Protein AF-A0A2V2YSK9-F1 (afdb_monomer)

Organism: NCBI:txid375489

pLDDT: mean 73.35, std 9.32, range [45.59, 85.12]

Solvent-accessible surface area (backbone atoms only — not comparable to full-atom values): 6479 Å² total; per-residue (Å²): 129,90,75,75,86,49,73,65,56,56,49,60,78,44,64,92,47,99,68,85,52,74,68,59,57,39,51,49,43,30,73,65,68,69,43,91,70,82,85,70,73,81,68,65,88,80,69,65,49,73,69,55,46,51,52,50,52,52,57,51,69,68,33,67,66,52,49,51,51,53,52,48,52,52,52,36,41,76,70,70,50,76,85,84,66,94,57,62,68,64,52,53,50,53,54,49,53,68,62,65,78,108

Radius of gyration: 27.4 Å; Cα contacts (8 Å, |Δi|>4): 31; chains: 1; bounding box: 59×22×69 Å

Structure (mmCIF, N/CA/C/O backbone):
data_AF-A0A2V2YSK9-F1
#
_entry.id   AF-A0A2V2YSK9-F1
#
loop_
_atom_site.group_PDB
_atom_site.id
_atom_site.type_symbol
_atom_site.label_atom_id
_atom_site.label_alt_id
_atom_site.label_comp_id
_atom_site.label_asym_id
_atom_site.label_entity_id
_atom_site.label_seq_id
_atom_site.pdbx_PDB_ins_code
_atom_site.Cartn_x
_atom_site.Cartn_y
_atom_site.Cartn_z
_atom_site.occupancy
_atom_site.B_iso_or_equiv
_atom_site.auth_seq_id
_atom_site.auth_comp_id
_atom_site.auth_asym_id
_atom_site.auth_atom_id
_atom_site.pdbx_PDB_model_num
ATOM 1 N N . MET A 1 1 ? -20.444 -13.235 38.843 1.00 45.59 1 MET A N 1
ATOM 2 C CA . MET A 1 1 ? -21.803 -13.151 38.268 1.00 45.59 1 MET A CA 1
ATOM 3 C C . MET A 1 1 ? -21.635 -12.989 36.773 1.00 45.59 1 MET A C 1
ATOM 5 O O . MET A 1 1 ? -20.849 -12.140 36.379 1.00 45.59 1 MET A O 1
ATOM 9 N N . VAL A 1 2 ? -22.273 -13.828 35.957 1.00 49.22 2 VAL A N 1
ATOM 10 C CA . VAL A 1 2 ? -22.332 -13.591 34.509 1.00 49.22 2 VAL A CA 1
ATOM 11 C C . VAL A 1 2 ? -23.298 -12.424 34.327 1.00 49.22 2 VAL A C 1
ATOM 13 O O . VAL A 1 2 ? -24.495 -12.596 34.536 1.00 49.22 2 VAL A O 1
ATOM 16 N N . MET A 1 3 ? -22.773 -11.227 34.068 1.00 60.97 3 MET A N 1
ATOM 17 C CA . MET A 1 3 ? -23.592 -10.070 33.706 1.00 60.97 3 MET A CA 1
ATOM 18 C C . MET A 1 3 ? -24.137 -10.358 32.305 1.00 60.97 3 MET A C 1
ATOM 20 O O . MET A 1 3 ? -23.376 -10.392 31.346 1.00 60.97 3 MET A O 1
ATOM 24 N N . SER A 1 4 ? -25.418 -10.694 32.188 1.00 66.38 4 SER A N 1
ATOM 25 C CA . SER A 1 4 ? -26.083 -10.918 30.902 1.00 66.38 4 SER A CA 1
ATOM 26 C C . SER A 1 4 ? -26.931 -9.704 30.573 1.00 66.38 4 SER A C 1
ATOM 28 O O . SER A 1 4 ? -27.798 -9.350 31.365 1.00 66.38 4 SER A O 1
ATOM 30 N N . LEU A 1 5 ? -26.708 -9.101 29.410 1.00 76.62 5 LEU A N 1
ATOM 31 C CA . LEU A 1 5 ? -27.522 -7.994 28.927 1.00 76.62 5 LEU A CA 1
ATOM 32 C C . LEU A 1 5 ? -28.836 -8.536 28.343 1.00 76.62 5 LEU A C 1
ATOM 34 O O . LEU A 1 5 ? -28.815 -9.387 27.447 1.00 76.62 5 LEU A O 1
ATOM 38 N N . SER A 1 6 ? -29.981 -8.074 28.843 1.00 80.44 6 SER A N 1
ATOM 39 C CA . SER A 1 6 ? -31.283 -8.450 28.290 1.00 80.44 6 SER A CA 1
ATOM 40 C C . SER A 1 6 ? -31.602 -7.667 27.011 1.00 80.44 6 SER A C 1
ATOM 42 O O . SER A 1 6 ? -31.115 -6.560 26.782 1.00 80.44 6 SER A O 1
ATOM 44 N N . LYS A 1 7 ? -32.483 -8.225 26.169 1.00 74.94 7 LYS A N 1
ATOM 45 C CA . L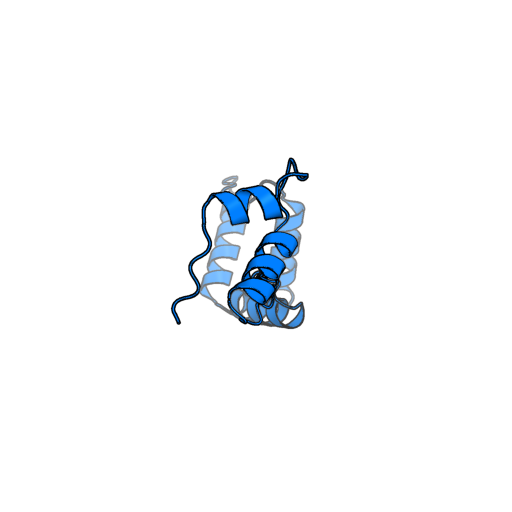YS A 1 7 ? -32.937 -7.561 24.935 1.00 74.94 7 LYS A CA 1
ATOM 46 C C . LYS A 1 7 ? -33.559 -6.185 25.213 1.00 74.94 7 LYS A C 1
ATOM 48 O O . LYS A 1 7 ? -33.358 -5.258 24.442 1.00 74.94 7 LYS A O 1
ATOM 53 N N . HIS A 1 8 ? -34.281 -6.058 26.324 1.00 77.94 8 HIS A N 1
ATOM 54 C CA . HIS A 1 8 ? -34.934 -4.814 26.718 1.00 77.94 8 HIS A CA 1
ATOM 55 C C . HIS A 1 8 ? -33.926 -3.739 27.151 1.00 77.94 8 HIS A C 1
ATOM 57 O O . HIS A 1 8 ? -34.099 -2.574 26.810 1.00 77.94 8 HIS A O 1
ATOM 63 N N . GLU A 1 9 ? -32.866 -4.119 27.869 1.00 75.81 9 GLU A N 1
ATOM 64 C CA . GLU A 1 9 ? -31.789 -3.195 28.259 1.00 75.81 9 GLU A CA 1
ATOM 65 C C . GLU A 1 9 ? -31.024 -2.700 27.032 1.00 75.81 9 GLU A C 1
ATOM 67 O O . GLU A 1 9 ? -30.827 -1.500 26.883 1.00 75.81 9 GLU A O 1
ATOM 72 N N . LEU A 1 10 ? -30.709 -3.599 26.094 1.00 77.69 10 LEU A N 1
ATOM 73 C CA . LEU A 1 10 ? -30.102 -3.240 24.811 1.00 77.69 10 LEU A CA 1
ATOM 74 C C . LEU A 1 10 ? -30.980 -2.248 24.023 1.00 77.69 10 LEU A C 1
ATOM 76 O O . LEU A 1 10 ? -30.494 -1.235 23.528 1.00 77.69 10 LEU A O 1
ATOM 80 N N . GLU A 1 11 ? -32.284 -2.521 23.916 1.00 77.75 11 GLU A N 1
ATOM 81 C CA . GLU A 1 11 ? -33.235 -1.644 23.221 1.00 77.75 11 GLU A CA 1
ATOM 82 C C . GLU A 1 11 ? -33.405 -0.291 23.923 1.00 77.75 11 GLU A C 1
ATOM 84 O O . GLU A 1 11 ? -33.605 0.714 23.245 1.00 77.75 11 GLU A O 1
ATOM 89 N N . GLN A 1 12 ? -33.301 -0.235 25.255 1.00 77.56 12 GLN A N 1
ATOM 90 C CA . GLN A 1 12 ? -33.299 1.023 26.003 1.00 77.56 12 GLN A CA 1
ATOM 91 C C . GLN A 1 12 ? -32.020 1.830 25.776 1.00 77.56 12 GLN A C 1
ATOM 93 O O . GLN A 1 12 ? -32.114 3.037 25.563 1.00 77.56 12 GLN A O 1
ATOM 98 N N . SER A 1 13 ? -30.853 1.183 25.762 1.00 75.25 13 SER A N 1
ATOM 99 C CA . SER A 1 13 ? -29.564 1.850 25.546 1.00 75.25 13 SER A CA 1
ATOM 100 C C . SER A 1 13 ? -29.455 2.523 24.175 1.00 75.25 13 SER A C 1
ATOM 102 O O . SER A 1 13 ? -28.754 3.523 24.043 1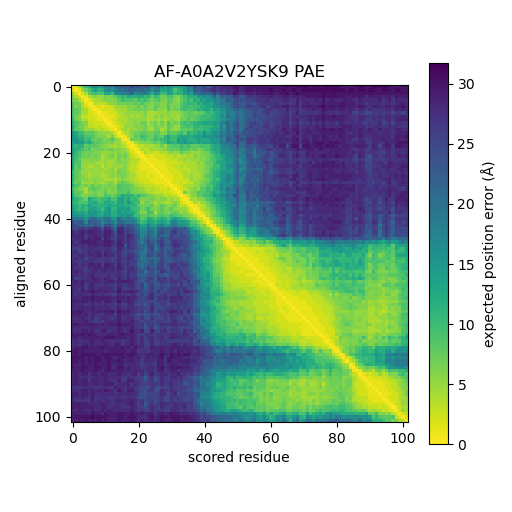.00 75.25 13 SER A O 1
ATOM 104 N N . PHE A 1 14 ? -30.173 2.023 23.163 1.00 79.06 14 PHE A N 1
ATOM 105 C CA . PHE A 1 14 ? -30.140 2.559 21.795 1.00 79.06 14 PHE A CA 1
ATOM 106 C C . PHE A 1 14 ? -31.466 3.179 21.329 1.00 79.06 14 PHE A C 1
ATOM 108 O O . PHE A 1 14 ? -31.610 3.503 20.151 1.00 79.06 14 PHE A O 1
ATOM 115 N N . LYS A 1 15 ? -32.440 3.366 22.230 1.00 72.75 15 LYS A N 1
ATOM 116 C CA . LYS A 1 15 ? -33.830 3.718 21.885 1.00 72.75 15 LYS A CA 1
ATOM 117 C C . LYS A 1 15 ? -33.976 5.012 21.081 1.00 72.75 15 LYS A C 1
ATOM 119 O O . LYS A 1 15 ? -34.884 5.126 20.261 1.00 72.75 15 LYS A O 1
ATOM 124 N N . ASP A 1 16 ? -33.082 5.967 21.308 1.00 74.81 16 ASP A N 1
ATOM 125 C CA . ASP A 1 16 ? -33.113 7.292 20.686 1.00 74.81 16 ASP A CA 1
ATOM 126 C C . ASP A 1 16 ? -32.196 7.403 19.452 1.00 74.81 16 ASP A C 1
ATOM 128 O O . ASP A 1 16 ? -32.061 8.479 18.866 1.00 74.81 16 ASP A O 1
ATOM 132 N N . LYS A 1 17 ? -31.565 6.297 19.028 1.00 72.75 17 LYS A N 1
ATOM 133 C CA . LYS A 1 17 ? -30.564 6.281 17.954 1.00 72.75 17 LYS A CA 1
ATOM 134 C C . LYS A 1 17 ? -31.013 5.402 16.785 1.00 72.75 17 LYS A C 1
ATOM 136 O O . LYS A 1 17 ? -31.123 4.188 16.895 1.00 72.75 17 LYS A O 1
ATOM 141 N N . SER A 1 18 ? -31.231 6.028 15.625 1.00 71.44 18 SER A N 1
ATOM 142 C CA . SER A 1 18 ? -31.508 5.328 14.354 1.00 71.44 18 SER A CA 1
ATOM 143 C C . SER A 1 18 ? -30.262 4.621 13.790 1.00 71.44 18 SER A C 1
ATOM 145 O O . SER A 1 18 ? -30.363 3.646 13.048 1.00 71.44 18 SER A O 1
ATOM 147 N N . VAL A 1 19 ? -29.072 5.098 14.170 1.00 73.19 19 VAL A N 1
ATOM 148 C CA . VAL A 1 19 ? -27.768 4.518 13.832 1.00 73.19 19 VAL A CA 1
ATOM 149 C C . VAL A 1 19 ? -26.966 4.399 15.123 1.00 73.19 19 VAL A C 1
ATOM 151 O O . VAL A 1 19 ? -26.835 5.381 15.850 1.00 73.19 19 VAL A O 1
ATOM 154 N N . VAL A 1 20 ? -26.455 3.202 15.409 1.00 76.81 20 VAL A N 1
ATOM 155 C CA . VAL A 1 20 ? -25.609 2.935 16.579 1.00 76.81 20 VAL A CA 1
ATOM 156 C C . VAL A 1 20 ? -24.152 3.133 16.183 1.00 76.81 20 VAL A C 1
ATOM 158 O O . VAL A 1 20 ? -23.662 2.452 15.278 1.00 76.81 20 VAL A O 1
ATOM 161 N N . GLU A 1 21 ? -23.460 4.060 16.842 1.00 78.81 21 GLU A N 1
ATOM 162 C CA . GLU A 1 21 ? -22.031 4.267 16.624 1.00 78.81 21 GLU A CA 1
ATOM 163 C C . GLU A 1 21 ? -21.213 3.206 17.376 1.00 78.81 21 GLU A C 1
ATOM 165 O O . GLU A 1 21 ? -21.634 2.672 18.404 1.00 78.81 21 GLU A O 1
ATOM 170 N N . LEU A 1 22 ? -20.017 2.881 16.870 1.00 76.88 22 LEU A N 1
ATOM 171 C CA . LEU A 1 22 ? -19.120 1.924 17.534 1.00 76.88 22 LEU A CA 1
ATOM 172 C C . LEU A 1 22 ? -18.739 2.375 18.949 1.00 76.88 22 LEU A C 1
ATOM 174 O O . LEU A 1 22 ? -18.557 1.535 19.826 1.00 76.88 22 LEU A O 1
ATOM 178 N N . GLU A 1 23 ? -18.648 3.685 19.168 1.00 78.06 23 GLU A N 1
ATOM 179 C CA . GLU A 1 23 ? -18.384 4.269 20.483 1.00 78.06 23 GLU A CA 1
ATOM 180 C C . GLU A 1 23 ? -19.523 3.978 21.467 1.00 78.06 23 GLU A C 1
ATOM 182 O O . GLU A 1 23 ? -19.259 3.673 22.625 1.00 78.06 23 GLU A O 1
ATOM 187 N N . ASP A 1 24 ? -20.781 3.985 21.018 1.00 78.25 24 ASP A N 1
ATOM 188 C CA . ASP A 1 24 ? -21.930 3.671 21.876 1.00 78.25 24 ASP A CA 1
ATOM 189 C C . ASP A 1 24 ? -21.954 2.200 22.292 1.00 78.25 24 ASP A C 1
ATOM 191 O O . ASP A 1 24 ? -22.285 1.864 23.430 1.00 78.25 24 ASP A O 1
ATOM 195 N N . LEU A 1 25 ? -21.578 1.308 21.371 1.00 79.88 25 LEU A N 1
ATOM 196 C CA . LEU A 1 25 ? -21.455 -0.116 21.665 1.00 79.88 25 LEU A CA 1
ATOM 197 C C . LEU A 1 25 ? -20.339 -0.371 22.687 1.00 79.88 25 LEU A C 1
ATOM 199 O O . LEU A 1 25 ? -20.483 -1.214 23.568 1.00 79.88 25 LEU A O 1
ATOM 203 N N . VAL A 1 26 ? -19.234 0.364 22.568 1.00 80.88 26 VAL A N 1
ATOM 204 C CA . VAL A 1 26 ? -18.102 0.264 23.490 1.00 80.88 26 VAL A CA 1
ATOM 205 C C . VAL A 1 26 ? -18.457 0.764 24.879 1.00 80.88 26 VAL A C 1
ATOM 207 O O . VAL A 1 26 ? -18.223 0.028 25.832 1.00 80.88 26 VAL A O 1
ATOM 210 N N . HIS A 1 27 ? -19.118 1.917 24.993 1.00 78.88 27 HIS A N 1
ATOM 211 C CA . HIS A 1 27 ? -19.600 2.407 26.285 1.00 78.88 27 HIS A CA 1
ATOM 212 C C . HIS A 1 27 ? -20.551 1.414 26.962 1.00 78.88 27 HIS A C 1
ATOM 214 O O . HIS A 1 27 ? -20.455 1.203 28.165 1.00 78.88 27 HIS A O 1
ATOM 220 N N . LEU A 1 28 ? -21.438 0.757 26.205 1.00 80.56 28 LEU A N 1
ATOM 221 C CA . LEU A 1 28 ? -22.327 -0.267 26.758 1.00 80.56 28 LEU A CA 1
ATOM 222 C C . LEU A 1 28 ? -21.553 -1.483 27.292 1.00 80.56 28 LEU A C 1
ATOM 224 O O . LEU A 1 28 ? -21.913 -2.055 28.318 1.00 80.56 28 LEU A O 1
ATOM 228 N N . ILE A 1 29 ? -20.495 -1.894 26.593 1.00 79.31 29 ILE A N 1
ATOM 229 C CA . ILE A 1 29 ? -19.648 -3.012 27.020 1.00 79.31 29 ILE A CA 1
ATOM 230 C C . ILE A 1 29 ? -18.837 -2.629 28.269 1.00 79.31 29 ILE A C 1
ATOM 232 O O . ILE A 1 29 ? -18.738 -3.426 29.203 1.00 79.31 29 ILE A O 1
ATOM 236 N N . GLU A 1 30 ? -18.300 -1.412 28.309 1.00 82.31 30 GLU A N 1
ATOM 237 C CA . GLU A 1 30 ? -17.570 -0.860 29.454 1.00 82.31 30 GLU A CA 1
ATOM 238 C C . GLU A 1 30 ? -18.455 -0.751 30.698 1.00 82.31 30 GLU A C 1
ATOM 240 O O . GLU A 1 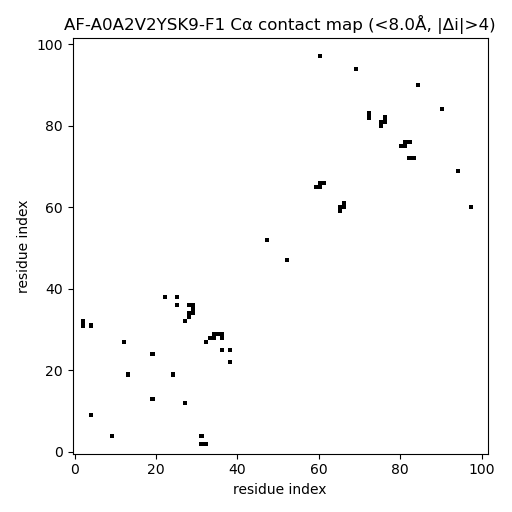30 ? -18.094 -1.274 31.753 1.00 82.31 30 GLU A O 1
ATOM 245 N N . ASP A 1 31 ? -19.635 -0.144 30.566 1.00 77.75 31 ASP A N 1
ATOM 246 C CA . ASP A 1 31 ? -20.579 0.075 31.665 1.00 77.75 31 ASP A CA 1
ATOM 247 C C . ASP A 1 31 ? -21.151 -1.244 32.203 1.00 77.75 31 ASP A C 1
ATOM 249 O O . ASP A 1 31 ? -21.163 -1.494 33.409 1.00 77.75 31 ASP A O 1
ATOM 253 N N . HIS A 1 32 ? -21.566 -2.139 31.302 1.00 76.00 32 HIS A N 1
ATOM 254 C CA . HIS A 1 32 ? -22.343 -3.315 31.686 1.00 76.00 32 HIS A CA 1
ATOM 255 C C . HIS A 1 32 ? -21.489 -4.551 32.003 1.00 76.00 32 HIS A C 1
ATOM 257 O O . HIS A 1 32 ? -21.940 -5.474 32.688 1.00 76.00 32 HIS A O 1
ATOM 263 N N . PHE A 1 33 ? -20.254 -4.601 31.501 1.00 76.81 33 PHE A N 1
ATOM 264 C CA . PHE A 1 33 ? -19.363 -5.747 31.689 1.00 76.81 33 PHE A CA 1
ATOM 265 C C . PHE A 1 33 ? -18.016 -5.378 32.327 1.00 76.81 33 PHE A C 1
ATOM 267 O O . PHE A 1 33 ? -17.266 -6.285 32.693 1.00 76.81 33 PHE A O 1
ATOM 274 N N . GLY A 1 34 ? -17.709 -4.088 32.510 1.00 72.19 34 GLY A N 1
ATOM 275 C CA . GLY A 1 34 ? -16.475 -3.630 33.155 1.00 72.19 34 GLY A CA 1
ATOM 276 C C . GLY A 1 34 ? -15.205 -3.891 32.338 1.00 72.19 34 GLY A C 1
ATOM 277 O O . GLY A 1 34 ? -14.116 -3.953 32.912 1.00 72.19 34 GLY A O 1
ATOM 278 N N . TYR A 1 35 ? -15.326 -4.098 31.022 1.00 72.75 35 TYR A N 1
ATOM 279 C CA . TYR A 1 35 ? -14.184 -4.290 30.123 1.00 72.75 35 TYR A CA 1
ATOM 280 C C . TYR A 1 35 ? -13.738 -2.957 29.534 1.00 72.75 35 TYR A C 1
ATOM 282 O O . TYR A 1 35 ? -14.537 -2.342 28.852 1.00 72.75 35 TYR A O 1
ATOM 290 N N . ASP A 1 36 ? -12.469 -2.572 29.695 1.00 73.75 36 ASP A N 1
ATOM 291 C CA . ASP A 1 36 ? -11.853 -1.453 28.955 1.00 73.75 36 ASP A CA 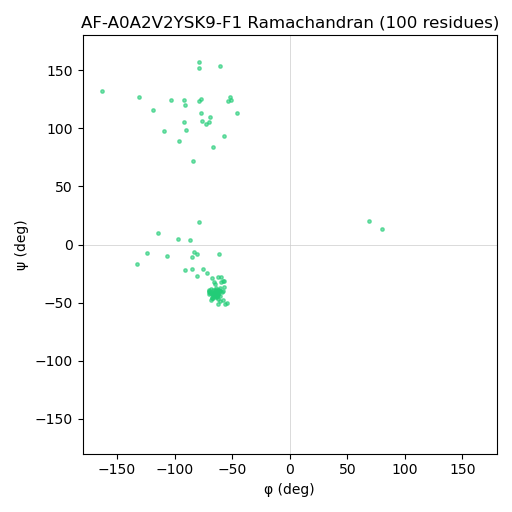1
ATOM 292 C C . ASP A 1 36 ? -11.704 -1.850 27.477 1.00 73.75 36 ASP A C 1
ATOM 294 O O . ASP A 1 36 ? -10.907 -2.738 27.148 1.00 73.75 36 ASP A O 1
ATOM 298 N N . VAL A 1 37 ? -12.487 -1.242 26.578 1.00 68.50 37 VAL A N 1
ATOM 299 C CA . VAL A 1 37 ? -12.445 -1.563 25.144 1.00 68.50 37 VAL A CA 1
ATOM 300 C C . VAL A 1 37 ? -11.823 -0.403 24.385 1.00 68.50 37 VAL A C 1
ATOM 302 O O . VAL A 1 37 ? -12.469 0.552 23.968 1.00 68.50 37 VAL A O 1
ATOM 305 N N . ARG A 1 38 ? -10.527 -0.529 24.103 1.00 69.31 38 ARG A N 1
ATOM 306 C CA . ARG A 1 38 ? -9.827 0.433 23.248 1.00 69.31 38 ARG A CA 1
ATOM 307 C C . ARG A 1 38 ? -10.166 0.195 21.784 1.00 69.31 38 ARG A C 1
ATOM 309 O O . ARG A 1 38 ? -9.636 -0.727 21.158 1.00 69.31 38 ARG A O 1
ATOM 316 N N . LEU A 1 39 ? -10.984 1.079 21.214 1.00 64.38 39 LEU A N 1
ATOM 317 C CA . LEU A 1 39 ? -11.173 1.190 19.767 1.00 64.38 39 LEU A CA 1
ATOM 318 C C . LEU A 1 39 ? -9.876 1.670 19.115 1.00 64.38 39 LEU A C 1
ATOM 320 O O . LEU A 1 39 ? -9.670 2.851 18.848 1.00 64.38 39 LEU A O 1
ATOM 324 N N . THR A 1 40 ? -8.970 0.739 18.842 1.00 62.16 40 THR A N 1
ATOM 325 C CA . THR A 1 40 ? -7.874 1.012 17.920 1.00 62.16 40 THR A CA 1
ATOM 326 C C . THR A 1 40 ? -8.449 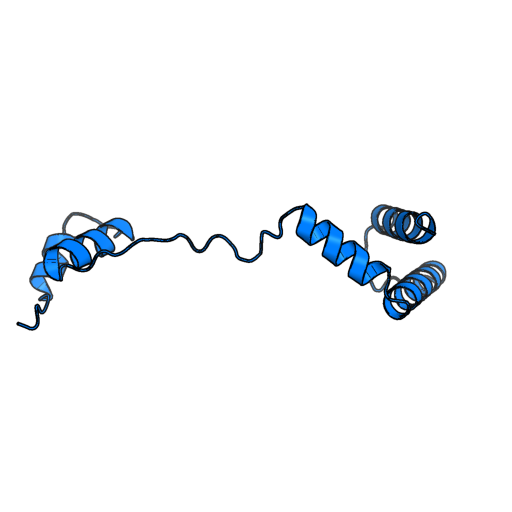0.938 16.517 1.00 62.16 40 THR A C 1
ATOM 328 O O . THR A 1 40 ? -8.872 -0.119 16.043 1.00 62.16 40 THR A O 1
ATOM 331 N N . ARG A 1 41 ? -8.493 2.084 15.827 1.00 59.38 41 ARG A N 1
ATOM 332 C CA . ARG A 1 41 ? -8.613 2.069 14.370 1.00 59.38 41 ARG A CA 1
ATOM 333 C C . ARG A 1 41 ? -7.506 1.134 13.900 1.00 59.38 41 ARG A C 1
ATOM 335 O O . ARG A 1 41 ? -6.356 1.348 14.278 1.00 59.38 41 ARG A O 1
ATOM 342 N N . LYS A 1 42 ? -7.837 0.094 13.128 1.00 58.38 42 LYS A N 1
ATOM 343 C CA . LYS A 1 42 ? -6.819 -0.591 12.330 1.00 58.38 42 LYS A CA 1
ATOM 344 C C . LYS A 1 42 ? -6.222 0.496 11.450 1.00 58.38 42 LYS A C 1
ATOM 346 O O . LYS A 1 42 ? -6.807 0.858 10.433 1.00 58.38 42 LYS A O 1
ATOM 351 N N . GLU A 1 43 ? -5.133 1.101 11.907 1.00 53.31 43 GLU A N 1
ATOM 352 C CA . GLU A 1 43 ? -4.269 1.862 11.035 1.00 53.31 43 GLU A CA 1
ATOM 353 C C . GLU A 1 43 ? -3.933 0.902 9.909 1.00 53.31 43 GLU A C 1
ATOM 355 O O . GLU A 1 43 ? -3.557 -0.247 10.158 1.00 53.31 43 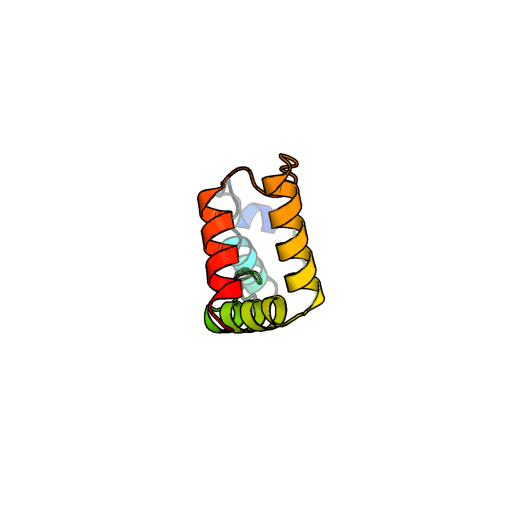GLU A O 1
ATOM 360 N N . ASP A 1 44 ? -4.231 1.335 8.691 1.00 51.62 44 ASP A N 1
ATOM 361 C CA . ASP A 1 44 ? -4.027 0.558 7.486 1.00 51.62 44 ASP A CA 1
ATOM 362 C C . ASP A 1 44 ? -2.622 -0.067 7.562 1.00 51.62 44 ASP A C 1
ATOM 364 O O . ASP A 1 44 ? -1.638 0.682 7.526 1.00 51.62 44 ASP A O 1
ATOM 368 N N . PRO A 1 45 ? -2.474 -1.404 7.680 1.00 53.34 45 PRO A N 1
ATOM 369 C CA . PRO A 1 45 ? -1.148 -2.027 7.700 1.00 53.34 45 PRO A CA 1
ATOM 370 C C . PRO A 1 45 ? -0.380 -1.756 6.390 1.00 53.34 45 PRO A C 1
ATOM 372 O O . PRO A 1 45 ? 0.807 -2.048 6.281 1.00 53.34 45 PRO A O 1
ATOM 375 N N . SER A 1 46 ? -1.061 -1.164 5.405 1.00 55.59 46 SER A N 1
ATOM 376 C CA . SER A 1 46 ? -0.595 -0.781 4.079 1.00 55.59 46 SER A CA 1
ATOM 377 C C . SER A 1 46 ? 0.189 0.536 4.031 1.00 55.59 46 SER A C 1
ATOM 379 O O . SER A 1 46 ? 0.762 0.862 2.989 1.00 55.59 46 SER A O 1
ATOM 381 N N . ARG A 1 47 ? 0.256 1.326 5.113 1.00 58.66 47 ARG A N 1
ATOM 382 C CA . ARG A 1 47 ? 1.077 2.549 5.132 1.00 58.66 47 ARG A CA 1
ATOM 383 C C . ARG A 1 47 ? 2.528 2.232 5.482 1.00 58.66 47 ARG A C 1
ATOM 385 O O . ARG A 1 47 ? 3.022 2.577 6.550 1.00 58.66 47 ARG A O 1
ATOM 392 N N . LEU A 1 48 ? 3.229 1.605 4.536 1.00 67.75 48 LEU A N 1
ATOM 393 C CA . LEU A 1 48 ? 4.691 1.573 4.551 1.00 67.75 48 LEU A CA 1
ATOM 394 C C . LEU A 1 48 ? 5.211 3.010 4.692 1.00 67.75 48 LEU A C 1
ATOM 396 O O . LEU A 1 48 ? 4.834 3.891 3.914 1.00 67.75 48 LEU A O 1
ATOM 400 N N . THR A 1 49 ? 6.079 3.242 5.674 1.00 79.19 49 THR A N 1
ATOM 401 C CA . THR A 1 49 ? 6.810 4.511 5.795 1.00 79.19 49 THR A CA 1
ATOM 402 C C . THR A 1 49 ? 7.666 4.739 4.549 1.00 79.19 49 THR A C 1
ATOM 404 O O . THR A 1 49 ? 8.100 3.779 3.909 1.00 79.19 49 THR A O 1
ATOM 407 N N . ASP A 1 50 ? 7.970 5.991 4.205 1.00 78.19 50 ASP A N 1
ATOM 408 C CA . ASP A 1 50 ? 8.792 6.301 3.023 1.00 78.19 50 ASP A CA 1
ATOM 409 C C . ASP A 1 50 ? 10.168 5.616 3.069 1.00 78.19 50 ASP A C 1
ATOM 411 O O . ASP A 1 50 ? 10.693 5.172 2.049 1.00 78.19 50 ASP A O 1
ATOM 415 N N . ILE A 1 51 ? 10.713 5.423 4.274 1.00 77.31 51 ILE A N 1
ATOM 416 C CA . ILE A 1 51 ? 11.956 4.677 4.501 1.00 77.31 51 ILE A CA 1
ATOM 417 C C . ILE A 1 51 ? 11.782 3.191 4.156 1.00 77.31 51 ILE A C 1
ATOM 419 O O . ILE A 1 51 ? 12.656 2.599 3.521 1.00 77.31 51 ILE A O 1
ATOM 423 N N . GLN A 1 52 ? 10.673 2.573 4.570 1.00 73.69 52 GLN A N 1
ATOM 424 C CA . GLN A 1 52 ? 10.378 1.172 4.255 1.00 73.69 52 GLN A CA 1
ATOM 425 C C . GLN A 1 52 ? 10.126 0.980 2.762 1.00 73.69 52 GLN A C 1
ATOM 427 O O . GLN A 1 52 ? 10.681 0.048 2.185 1.00 73.69 52 GLN A O 1
ATOM 432 N N . LYS A 1 53 ? 9.379 1.893 2.128 1.00 80.50 53 LYS A N 1
ATOM 433 C CA . LYS A 1 53 ? 9.190 1.903 0.673 1.00 80.50 53 LYS A CA 1
ATOM 434 C C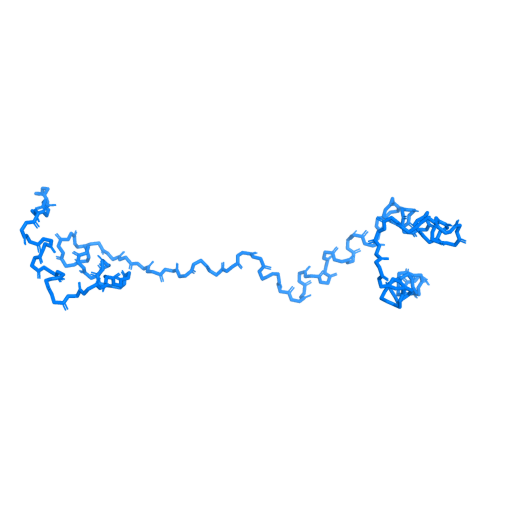 . LYS A 1 53 ? 10.536 1.957 -0.036 1.00 80.50 53 LYS A C 1
ATOM 436 O O . LYS A 1 53 ? 10.828 1.069 -0.820 1.00 80.50 53 LYS A O 1
ATOM 441 N N . LYS A 1 54 ? 11.407 2.904 0.329 1.00 79.75 54 LYS A N 1
ATOM 442 C CA . LYS A 1 54 ? 12.737 3.041 -0.282 1.00 79.75 54 LYS A CA 1
ATOM 443 C C . LYS A 1 54 ? 13.597 1.783 -0.124 1.00 79.75 54 LYS A C 1
ATOM 445 O O . LYS A 1 54 ? 14.257 1.379 -1.075 1.00 79.75 54 LYS A O 1
ATOM 450 N N . LYS A 1 55 ? 13.573 1.135 1.047 1.00 78.38 55 LYS A N 1
ATOM 451 C CA . LYS A 1 55 ? 14.289 -0.135 1.271 1.00 78.38 55 LYS A CA 1
ATOM 452 C C . LYS A 1 55 ? 13.728 -1.281 0.431 1.00 78.38 55 LYS A C 1
ATOM 454 O O . LYS A 1 55 ? 14.507 -2.058 -0.108 1.00 78.38 55 LYS A O 1
ATOM 459 N N . MET A 1 56 ? 12.404 -1.389 0.320 1.00 76.38 56 MET A N 1
ATOM 460 C CA . MET A 1 56 ? 11.754 -2.415 -0.499 1.00 76.38 56 MET A CA 1
ATOM 461 C C . MET A 1 56 ? 12.012 -2.187 -1.987 1.00 76.38 56 MET A C 1
ATOM 463 O O . MET A 1 56 ? 12.419 -3.118 -2.667 1.00 76.38 56 MET A O 1
ATOM 467 N N . THR A 1 57 ? 11.863 -0.952 -2.470 1.00 81.06 57 THR A N 1
ATOM 468 C CA . THR A 1 57 ? 12.213 -0.549 -3.837 1.00 81.06 57 THR A CA 1
ATOM 469 C C . THR A 1 57 ? 13.663 -0.914 -4.142 1.00 81.06 57 THR A C 1
ATOM 471 O O . THR A 1 57 ? 13.919 -1.625 -5.106 1.00 81.06 57 THR A O 1
ATOM 474 N N . ALA A 1 58 ? 14.609 -0.541 -3.275 1.00 79.62 58 ALA A N 1
ATOM 475 C CA . ALA A 1 58 ? 16.012 -0.903 -3.459 1.00 79.62 58 ALA A CA 1
ATOM 476 C C . ALA A 1 58 ? 16.235 -2.425 -3.477 1.00 79.62 58 ALA A C 1
ATOM 478 O O . ALA A 1 58 ? 17.029 -2.910 -4.272 1.00 79.62 58 ALA A O 1
ATOM 479 N N . ALA A 1 59 ? 15.549 -3.197 -2.630 1.00 79.88 59 ALA A N 1
ATOM 480 C CA . ALA A 1 59 ? 15.671 -4.655 -2.632 1.00 79.88 59 ALA A CA 1
ATOM 481 C C . ALA A 1 59 ? 15.117 -5.290 -3.920 1.00 79.88 59 ALA A C 1
ATOM 483 O O . ALA A 1 59 ? 15.724 -6.215 -4.445 1.00 79.88 59 ALA A O 1
ATOM 484 N N . ILE A 1 60 ? 14.000 -4.772 -4.438 1.00 82.19 60 ILE A N 1
ATOM 485 C CA . ILE A 1 60 ? 13.355 -5.249 -5.668 1.00 82.19 60 ILE A CA 1
ATOM 486 C C . ILE A 1 60 ? 14.218 -4.929 -6.894 1.00 82.19 60 ILE A C 1
ATOM 488 O O . ILE A 1 60 ? 14.461 -5.807 -7.710 1.00 82.19 60 ILE A O 1
ATOM 492 N N . PHE A 1 61 ? 14.718 -3.698 -7.023 1.00 81.06 61 PHE A N 1
ATOM 493 C CA . PHE A 1 61 ? 15.490 -3.281 -8.202 1.00 81.06 61 PHE A CA 1
ATOM 494 C C . PHE A 1 61 ? 16.978 -3.672 -8.153 1.00 81.06 61 PHE A C 1
ATOM 496 O O . PHE A 1 61 ? 17.673 -3.524 -9.150 1.00 81.06 61 PHE A O 1
ATOM 503 N N . ASN A 1 62 ? 17.472 -4.220 -7.037 1.00 81.81 62 ASN A N 1
ATOM 504 C CA . ASN A 1 62 ? 18.778 -4.892 -6.996 1.00 81.81 62 ASN A CA 1
ATOM 505 C C . ASN A 1 62 ? 18.713 -6.362 -7.437 1.00 81.81 62 ASN A C 1
ATOM 507 O O . ASN A 1 62 ? 19.757 -6.994 -7.611 1.00 81.81 62 ASN A O 1
ATOM 511 N N . ASP A 1 63 ? 17.513 -6.922 -7.596 1.00 85.12 63 ASP A N 1
ATOM 512 C CA . ASP A 1 63 ? 17.341 -8.303 -8.022 1.00 85.12 63 ASP A CA 1
ATOM 513 C C . ASP A 1 63 ? 17.589 -8.447 -9.542 1.00 85.12 63 ASP A C 1
ATOM 515 O O . ASP A 1 63 ? 16.973 -7.740 -10.348 1.00 85.12 63 ASP A O 1
ATOM 519 N N . PRO A 1 64 ? 18.500 -9.340 -9.973 1.00 82.00 64 PRO A N 1
ATOM 520 C CA . PRO A 1 64 ? 18.872 -9.466 -11.380 1.00 82.00 64 PRO A CA 1
ATOM 521 C C . PRO A 1 64 ? 17.734 -10.000 -12.261 1.00 82.00 64 PRO A C 1
ATOM 523 O O . PRO A 1 64 ? 17.683 -9.647 -13.442 1.00 82.00 64 PRO A O 1
ATOM 526 N N . ASP A 1 65 ? 16.818 -10.808 -11.717 1.00 84.75 65 ASP A N 1
ATOM 527 C CA . ASP A 1 65 ? 15.652 -11.306 -12.448 1.00 84.75 65 ASP A CA 1
ATOM 528 C C . ASP A 1 65 ? 14.660 -10.171 -12.719 1.00 84.75 65 ASP A C 1
ATOM 530 O O . ASP A 1 65 ? 14.154 -10.051 -13.838 1.00 84.75 65 ASP A O 1
ATOM 534 N N . VAL A 1 66 ? 14.440 -9.279 -11.748 1.00 83.75 66 VAL A N 1
ATOM 535 C CA . VAL A 1 66 ? 13.610 -8.075 -11.934 1.00 83.75 66 VAL A CA 1
ATOM 536 C C . VAL A 1 66 ? 14.192 -7.172 -13.025 1.00 83.75 66 VAL A C 1
ATOM 538 O O . VAL A 1 66 ? 13.470 -6.727 -13.918 1.00 83.75 66 VAL A O 1
ATOM 541 N N . ILE A 1 67 ? 15.509 -6.950 -13.026 1.00 83.06 67 ILE A N 1
ATOM 542 C CA . ILE A 1 67 ? 16.188 -6.175 -14.077 1.00 83.06 67 ILE A CA 1
ATOM 543 C C . ILE A 1 67 ? 16.053 -6.838 -15.452 1.00 83.06 67 ILE A C 1
ATOM 545 O O . ILE A 1 67 ? 15.811 -6.161 -16.460 1.00 83.06 67 ILE A O 1
ATOM 549 N N . HIS A 1 68 ? 16.192 -8.162 -15.514 1.00 84.56 68 HIS A N 1
ATOM 550 C CA . HIS A 1 68 ? 16.015 -8.908 -16.753 1.00 84.56 68 HIS A CA 1
ATOM 551 C C . HIS A 1 68 ? 14.580 -8.776 -17.282 1.00 84.56 68 HIS A C 1
ATOM 553 O O . HIS A 1 68 ? 14.392 -8.502 -18.467 1.00 84.56 68 HIS A O 1
ATOM 559 N N . GLN A 1 69 ? 13.573 -8.885 -16.413 1.00 83.38 69 GLN A N 1
ATOM 560 C CA . GLN A 1 69 ? 12.164 -8.704 -16.775 1.00 83.38 69 GLN A CA 1
ATOM 561 C C . GLN A 1 69 ? 11.873 -7.292 -17.289 1.00 83.38 69 GLN A C 1
ATOM 563 O O . GLN A 1 69 ? 11.206 -7.150 -18.309 1.00 83.38 69 GLN A O 1
ATOM 568 N N . LEU A 1 70 ? 12.418 -6.254 -16.649 1.00 82.44 70 LEU A N 1
ATOM 569 C CA . LEU A 1 70 ? 12.276 -4.867 -17.111 1.00 82.44 70 LEU A CA 1
ATOM 570 C C . LEU A 1 70 ? 12.907 -4.655 -18.492 1.00 82.44 70 LEU A C 1
ATOM 572 O O . LEU A 1 70 ? 12.334 -3.981 -19.344 1.00 82.44 70 LEU A O 1
ATOM 576 N N . THR A 1 71 ? 14.058 -5.283 -18.734 1.00 82.31 71 THR A N 1
ATOM 577 C CA . THR A 1 71 ? 14.738 -5.233 -20.036 1.00 82.31 71 THR A CA 1
ATOM 578 C C . THR A 1 71 ? 13.929 -5.952 -21.118 1.00 82.31 71 THR A C 1
ATOM 580 O O . THR A 1 71 ? 13.807 -5.444 -22.231 1.00 82.31 71 THR A O 1
ATOM 583 N N . GLN A 1 72 ? 13.345 -7.114 -20.808 1.00 81.81 72 GLN A N 1
ATOM 584 C CA . GLN A 1 72 ? 12.452 -7.817 -21.737 1.00 81.81 72 GLN A CA 1
ATOM 585 C C . GLN A 1 72 ? 11.184 -7.004 -22.011 1.00 81.81 72 GLN A C 1
ATOM 587 O O . GLN A 1 72 ? 10.828 -6.830 -23.169 1.00 81.81 72 GLN A O 1
ATOM 592 N N . ALA A 1 73 ? 10.573 -6.408 -20.984 1.00 81.38 73 ALA A N 1
ATOM 593 C CA . ALA A 1 73 ? 9.401 -5.549 -21.139 1.00 81.38 73 ALA A CA 1
ATOM 594 C C . ALA A 1 73 ? 9.684 -4.324 -22.030 1.00 81.38 73 ALA A C 1
ATOM 596 O O . ALA A 1 73 ? 8.838 -3.940 -22.837 1.00 81.38 73 ALA A O 1
ATOM 597 N N . GLU A 1 74 ? 10.879 -3.729 -21.938 1.00 80.19 74 GLU A N 1
ATOM 598 C CA . GLU A 1 74 ? 11.313 -2.665 -22.853 1.00 80.19 74 GLU A CA 1
ATOM 599 C C . GLU A 1 74 ? 11.409 -3.164 -24.303 1.00 80.19 74 GLU A C 1
ATOM 601 O O . GLU A 1 74 ? 10.918 -2.500 -25.218 1.00 80.19 74 GLU A O 1
ATOM 606 N N . LEU A 1 75 ? 12.002 -4.342 -24.523 1.00 81.62 75 LEU A N 1
ATOM 607 C CA . LEU A 1 75 ? 12.128 -4.944 -25.855 1.00 81.62 75 LEU A CA 1
ATOM 608 C C . LEU A 1 75 ? 10.771 -5.339 -26.448 1.00 81.62 75 LEU A C 1
ATOM 610 O O . LEU A 1 75 ? 10.535 -5.119 -27.636 1.00 81.62 75 LEU A O 1
ATOM 614 N N . ASP A 1 76 ? 9.877 -5.899 -25.638 1.00 80.69 76 ASP A N 1
ATOM 615 C CA . ASP A 1 76 ? 8.519 -6.253 -26.046 1.00 80.69 76 ASP A CA 1
ATOM 616 C C . ASP A 1 76 ? 7.731 -4.999 -26.435 1.00 80.69 76 ASP A C 1
ATOM 618 O O . ASP A 1 76 ? 7.097 -4.970 -27.494 1.00 80.69 76 ASP A O 1
ATOM 622 N N . ARG A 1 77 ? 7.886 -3.905 -25.679 1.00 75.38 77 ARG A N 1
ATOM 623 C CA . ARG A 1 77 ? 7.281 -2.613 -26.021 1.00 75.38 77 ARG A CA 1
ATOM 624 C C . ARG A 1 77 ? 7.838 -2.037 -27.325 1.00 75.38 77 ARG A C 1
ATOM 626 O O . ARG A 1 77 ? 7.056 -1.608 -28.169 1.00 75.38 77 ARG A O 1
ATOM 633 N N . GLN A 1 78 ? 9.156 -2.090 -27.549 1.00 77.00 78 GLN A N 1
ATOM 634 C CA . GLN A 1 78 ? 9.774 -1.688 -28.828 1.00 77.00 78 GLN A CA 1
ATOM 635 C C . GLN A 1 78 ? 9.259 -2.513 -30.017 1.00 77.00 78 GLN A C 1
ATOM 637 O O . GLN A 1 78 ? 9.222 -2.029 -31.147 1.00 77.00 78 GLN A O 1
ATOM 642 N N . ARG A 1 79 ? 8.845 -3.758 -29.769 1.00 78.88 79 ARG A N 1
ATOM 643 C CA . ARG A 1 79 ? 8.249 -4.658 -30.765 1.00 78.88 79 ARG A CA 1
ATOM 644 C C . ARG A 1 79 ? 6.735 -4.480 -30.919 1.00 78.88 79 ARG A C 1
ATOM 646 O O . ARG A 1 79 ? 6.127 -5.209 -31.698 1.00 78.88 79 ARG A O 1
ATOM 653 N N . GLY A 1 80 ? 6.131 -3.517 -30.221 1.00 69.69 80 GLY A N 1
ATOM 654 C CA . GLY A 1 80 ? 4.696 -3.231 -30.278 1.00 69.69 80 GLY A CA 1
ATOM 655 C C . GLY A 1 80 ? 3.830 -4.165 -29.426 1.00 69.69 80 GLY A C 1
ATOM 656 O O . GLY A 1 80 ? 2.611 -4.171 -29.579 1.00 69.69 80 GLY A O 1
ATOM 657 N N . ILE A 1 81 ? 4.434 -4.949 -28.531 1.00 66.00 81 ILE A N 1
ATOM 658 C CA . ILE A 1 81 ? 3.744 -5.823 -27.581 1.00 66.00 81 ILE A CA 1
ATOM 659 C C . ILE A 1 81 ? 3.647 -5.054 -26.255 1.00 66.00 81 ILE A C 1
ATOM 661 O O . ILE A 1 81 ? 4.552 -5.098 -25.426 1.00 66.00 81 ILE A O 1
ATOM 665 N N . SER A 1 82 ? 2.573 -4.279 -26.067 1.00 58.59 82 SER A N 1
ATOM 666 C CA . SER A 1 82 ? 2.330 -3.572 -24.800 1.00 58.59 82 SER A CA 1
ATOM 667 C C . SER A 1 82 ? 1.515 -4.456 -23.862 1.00 58.59 82 SER A C 1
ATOM 669 O O . SER A 1 82 ? 0.301 -4.574 -24.005 1.00 58.59 82 SER A O 1
ATOM 671 N N . THR A 1 83 ? 2.185 -5.124 -22.926 1.00 59.28 83 THR A N 1
ATOM 672 C CA . THR A 1 83 ? 1.543 -6.062 -21.988 1.00 59.28 83 THR A CA 1
ATOM 673 C C . THR A 1 83 ? 1.425 -5.537 -20.560 1.00 59.28 83 THR A C 1
ATOM 675 O O . THR A 1 83 ? 0.743 -6.172 -19.759 1.00 59.28 83 THR A O 1
ATOM 678 N N . TYR A 1 84 ? 2.068 -4.411 -20.217 1.00 58.06 84 TYR A N 1
ATOM 679 C CA . TYR A 1 84 ? 2.296 -4.061 -18.806 1.00 58.06 84 TYR A CA 1
ATOM 680 C C . TYR A 1 84 ? 1.962 -2.612 -18.384 1.00 58.06 84 TYR A C 1
ATOM 682 O O . TYR A 1 84 ? 1.818 -2.391 -17.186 1.00 58.06 84 TYR A O 1
ATOM 690 N N . SER A 1 85 ? 1.815 -1.634 -19.296 1.00 57.91 85 SER A N 1
ATOM 691 C CA . SER A 1 85 ? 1.389 -0.256 -18.949 1.00 57.91 85 SER A CA 1
ATOM 692 C C . SER A 1 85 ? 0.904 0.533 -20.172 1.00 57.91 85 SER A C 1
ATOM 694 O O . SER A 1 85 ? 1.606 0.579 -21.189 1.00 57.91 85 SER A O 1
ATOM 696 N N . ASP A 1 86 ? -0.247 1.198 -20.065 1.00 65.94 86 ASP A N 1
ATOM 697 C CA . ASP A 1 86 ? -0.758 2.123 -21.088 1.00 65.94 86 ASP A CA 1
ATOM 698 C C . ASP A 1 86 ? -0.006 3.473 -21.090 1.00 65.94 86 ASP A C 1
ATOM 700 O O . ASP A 1 86 ? 0.067 4.138 -22.122 1.00 65.94 86 ASP A O 1
ATOM 704 N N . ASP A 1 87 ? 0.652 3.834 -19.982 1.00 72.00 87 ASP A N 1
ATOM 705 C CA . ASP A 1 87 ? 1.420 5.075 -19.835 1.00 72.00 87 ASP A CA 1
ATOM 706 C C . ASP A 1 87 ? 2.901 4.879 -20.204 1.00 72.00 87 ASP A C 1
ATOM 708 O O . ASP A 1 87 ? 3.692 4.286 -19.463 1.00 72.00 87 ASP A O 1
ATOM 712 N N . GLU A 1 88 ? 3.284 5.385 -21.381 1.00 70.00 88 GLU A N 1
ATOM 713 C CA . GLU A 1 88 ? 4.640 5.266 -21.939 1.00 70.00 88 GLU A CA 1
ATOM 714 C C . GLU A 1 88 ? 5.681 6.103 -21.193 1.00 70.00 88 GLU A C 1
ATOM 716 O O . GLU A 1 88 ? 6.799 5.643 -20.959 1.00 70.00 88 GLU A O 1
ATOM 721 N N . GLU A 1 89 ? 5.314 7.322 -20.797 1.00 75.00 89 GLU A N 1
ATOM 722 C CA . GLU A 1 89 ? 6.229 8.249 -20.130 1.00 75.00 89 GLU A CA 1
ATOM 723 C C . GLU A 1 89 ? 6.636 7.766 -18.736 1.00 75.00 89 GLU A C 1
ATOM 725 O O . GLU A 1 89 ? 7.811 7.848 -18.377 1.00 75.00 89 GLU A O 1
ATOM 730 N N . GLU A 1 90 ? 5.687 7.241 -17.959 1.00 75.88 90 GLU A N 1
ATOM 731 C CA . GLU A 1 90 ? 5.943 6.679 -16.626 1.00 75.88 90 GLU A CA 1
ATOM 732 C C . GLU A 1 90 ? 6.881 5.467 -16.721 1.00 75.88 90 GLU A C 1
ATOM 734 O O . GLU A 1 90 ? 7.853 5.364 -15.970 1.00 75.88 90 GLU A O 1
ATOM 739 N N . PHE A 1 91 ? 6.654 4.588 -17.704 1.00 74.25 91 PHE A N 1
ATOM 740 C CA . PHE A 1 91 ? 7.519 3.435 -17.945 1.00 74.25 91 PHE A CA 1
ATOM 741 C C . PHE A 1 91 ? 8.936 3.856 -18.359 1.00 74.25 91 PHE A C 1
ATOM 743 O O . PHE A 1 91 ? 9.917 3.352 -17.813 1.00 74.25 91 PHE A O 1
ATOM 750 N N . ALA A 1 92 ? 9.068 4.817 -19.278 1.00 76.31 92 ALA A N 1
ATOM 751 C CA . ALA A 1 92 ? 10.371 5.311 -19.717 1.00 76.31 92 ALA A CA 1
ATOM 752 C C . ALA A 1 92 ? 11.173 5.940 -18.564 1.00 76.31 92 ALA A C 1
ATOM 754 O O . ALA A 1 92 ? 12.381 5.714 -18.462 1.00 76.31 92 ALA A O 1
ATOM 755 N N . ARG A 1 93 ? 10.509 6.683 -17.666 1.00 80.00 93 ARG A N 1
ATOM 756 C CA . ARG A 1 93 ? 11.135 7.251 -16.460 1.00 80.00 93 ARG A CA 1
ATOM 757 C C . ARG A 1 93 ? 11.619 6.162 -15.507 1.00 80.00 93 ARG A C 1
ATOM 759 O O . ARG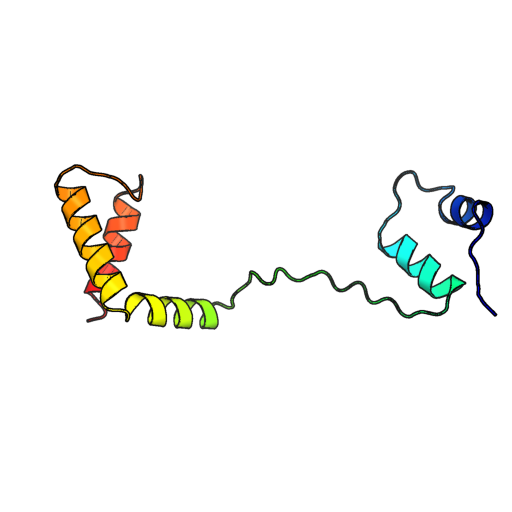 A 1 93 ? 12.754 6.241 -15.048 1.00 80.00 93 ARG A O 1
ATOM 766 N N . LEU A 1 94 ? 10.805 5.132 -15.270 1.00 78.00 94 LEU A N 1
ATOM 767 C CA . LEU A 1 94 ? 11.162 4.001 -14.410 1.00 78.00 94 LEU A CA 1
ATOM 768 C C . LEU A 1 94 ? 12.400 3.260 -14.933 1.00 78.00 94 LEU A C 1
ATOM 770 O O . LEU A 1 94 ? 13.348 3.016 -14.194 1.00 78.00 94 LEU A O 1
ATOM 774 N N . ILE A 1 95 ? 12.418 2.933 -16.225 1.00 78.38 95 ILE A N 1
ATOM 775 C CA . ILE A 1 95 ? 13.551 2.251 -16.860 1.00 78.38 95 ILE A CA 1
ATOM 776 C C . ILE A 1 95 ? 14.816 3.117 -16.822 1.00 78.38 95 ILE A C 1
ATOM 778 O O . ILE A 1 95 ? 15.906 2.599 -16.575 1.00 78.38 95 ILE A O 1
ATOM 782 N N . ALA A 1 96 ? 14.689 4.426 -17.055 1.00 79.38 96 ALA A N 1
ATOM 783 C CA . ALA A 1 96 ? 15.813 5.350 -16.973 1.00 79.38 96 ALA A CA 1
ATOM 784 C C . ALA A 1 96 ? 16.384 5.433 -15.548 1.00 79.38 96 ALA A C 1
ATOM 786 O O . ALA A 1 96 ? 17.600 5.376 -15.393 1.00 79.38 96 ALA A O 1
ATOM 787 N N . GLU A 1 97 ? 15.532 5.501 -14.521 1.00 77.00 97 GLU A N 1
ATOM 788 C CA . GLU A 1 97 ? 15.947 5.519 -13.111 1.00 77.00 97 GLU A CA 1
ATOM 789 C C . GLU A 1 97 ? 16.690 4.230 -12.729 1.00 77.00 97 GLU A C 1
ATOM 791 O O . GLU A 1 97 ? 17.797 4.281 -12.198 1.00 77.00 97 GLU A O 1
ATOM 796 N N . VAL A 1 98 ? 16.145 3.073 -13.108 1.00 76.19 98 VAL A N 1
ATOM 797 C CA . VAL A 1 98 ? 16.747 1.757 -12.844 1.00 76.19 98 VAL A CA 1
ATOM 798 C C . VAL A 1 98 ? 18.086 1.566 -13.570 1.00 76.19 98 VAL A C 1
ATOM 800 O O . VAL A 1 98 ? 18.989 0.915 -13.048 1.00 76.19 98 VAL A O 1
ATOM 803 N N . LYS A 1 99 ? 18.246 2.128 -14.776 1.00 70.12 99 LYS A N 1
ATOM 804 C CA . LYS A 1 99 ? 19.508 2.068 -15.537 1.00 70.12 99 LYS A CA 1
ATOM 805 C C . LYS A 1 99 ? 20.548 3.094 -15.075 1.00 70.12 99 LYS A C 1
ATOM 807 O O . LYS A 1 99 ? 21.733 2.853 -15.287 1.00 70.12 99 LYS A O 1
ATOM 812 N N . HIS A 1 100 ? 20.127 4.223 -14.500 1.00 60.38 100 HIS A N 1
ATOM 813 C CA . HIS A 1 100 ? 21.009 5.317 -14.077 1.00 60.38 100 HIS A CA 1
ATOM 814 C C . HIS A 1 100 ? 21.610 5.104 -12.675 1.00 60.38 100 HIS A C 1
ATOM 816 O O . HIS A 1 100 ? 22.647 5.686 -12.370 1.00 60.38 100 HIS A O 1
ATOM 822 N N . ASP A 1 101 ? 21.016 4.263 -11.824 1.00 53.56 101 ASP A N 1
ATOM 823 C CA . ASP A 1 101 ? 21.546 3.932 -10.485 1.00 53.56 101 ASP A CA 1
ATOM 824 C C . ASP A 1 101 ? 22.704 2.900 -10.516 1.00 53.56 101 ASP A C 1
ATOM 826 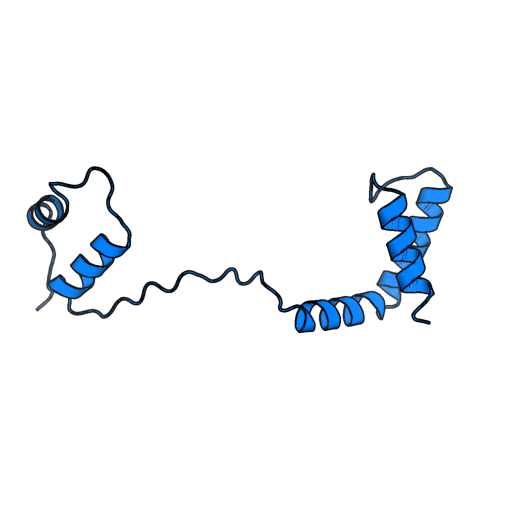O O . ASP A 1 101 ? 22.993 2.244 -9.516 1.00 53.56 101 ASP A O 1
ATOM 830 N N . LYS A 1 102 ? 23.366 2.728 -11.672 1.00 49.53 102 LYS A N 1
ATOM 831 C CA . LYS A 1 102 ? 24.402 1.714 -11.920 1.00 49.53 102 LYS A CA 1
ATOM 832 C C . LYS A 1 102 ? 25.777 2.308 -12.205 1.00 49.53 102 LYS A C 1
ATOM 834 O O . LYS A 1 102 ? 25.850 3.326 -12.929 1.00 49.53 102 LYS A O 1
#

Secondary structure (DSSP, 8-state):
---PPPHHHHHHHTTT-SS--HHHHHHHHHHHH-----------TT---HHHHHHHHHHHHT-HHHHHHHHHHHHHHHTT---S-S-HHHHHHHHHHHHH--

Mean predicted aligned error: 16.78 Å

Sequence (102 aa):
MVMSLSKHELEQSFKDKSVVELEDLVHLIEDHFGYDVRLTRKEDPSRLTDIQKKKMTAAIFNDPDVIHQLTQAELDRQRGISTYSDDEEEFARLIAEVKHDK

Foldseek 3Di:
DPQDDDPVNVCVLCVPPPDDDPVSVQVCCCVRVVDNDDPDDPPPPPPDDPVRVVVVVVVQLVDVVSVVVLVVCVVCVVVVNNDDDPDPVVSVVVNCVSVVVD